Prote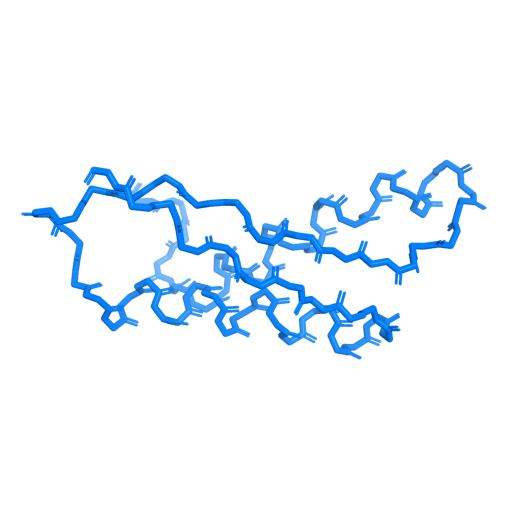in AF-A0A383WBH1-F1 (afdb_monomer_lite)

Secondary structure (DSSP, 8-state):
--S---HHHHHHHHHHHHHHHHHHTT-----EEE-----TTTS-HHHHHHHHHHHHHHHHHTT--EEE-----

InterPro domains:
  IPR004536 Selenophosphate synthetase [PTHR10256] (1-67)
  IPR016188 PurM-like, N-terminal domain [PF00586] (5-66)
  IPR036921 PurM-like, N-terminal domain superfamily [G3DSA:3.30.1330.10] (1-68)
  IPR036921 PurM-like, N-terminal domain superfamily [SS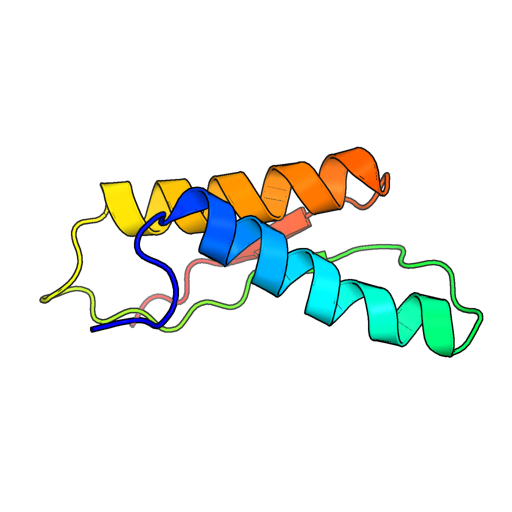F55326] (2-66)

Structure (mmCIF, N/CA/C/O backbone):
data_AF-A0A383WBH1-F1
#
_entry.id   AF-A0A383WBH1-F1
#
loop_
_atom_site.group_PDB
_atom_site.id
_atom_site.type_symbol
_atom_site.label_atom_id
_atom_site.label_alt_id
_atom_site.label_comp_id
_atom_site.label_asym_id
_atom_site.label_entity_id
_atom_site.label_seq_id
_atom_site.pdbx_PDB_ins_code
_atom_site.Cartn_x
_atom_site.Cartn_y
_atom_site.Cartn_z
_atom_site.occupancy
_atom_site.B_iso_or_equiv
_atom_site.auth_seq_id
_atom_site.auth_comp_id
_atom_site.auth_asym_id
_atom_site.auth_atom_id
_atom_site.pdbx_PDB_model_num
ATOM 1 N N . MET A 1 1 ? 20.704 0.961 -10.308 1.00 37.69 1 MET A N 1
ATOM 2 C CA . MET A 1 1 ? 20.138 -0.205 -9.599 1.00 37.69 1 MET A CA 1
ATOM 3 C C . MET A 1 1 ? 19.144 0.362 -8.595 1.00 37.69 1 MET A C 1
ATOM 5 O O . MET A 1 1 ? 19.522 1.352 -7.969 1.00 37.69 1 MET A O 1
ATOM 9 N N . PRO A 1 2 ? 17.882 -0.102 -8.507 1.00 51.12 2 PRO A N 1
ATOM 10 C CA . PRO A 1 2 ? 17.037 0.306 -7.384 1.00 51.12 2 PRO A CA 1
ATOM 11 C C . PRO A 1 2 ? 17.744 -0.076 -6.071 1.00 51.12 2 PRO A C 1
ATOM 13 O O . PRO A 1 2 ? 18.562 -0.988 -6.061 1.00 51.12 2 PRO A O 1
ATOM 16 N N . ILE A 1 3 ? 17.480 0.646 -4.979 1.00 62.12 3 ILE A N 1
ATOM 17 C CA . ILE A 1 3 ? 18.113 0.369 -3.670 1.00 62.12 3 ILE A CA 1
ATOM 18 C C . ILE A 1 3 ? 17.640 -0.985 -3.096 1.00 62.12 3 ILE A C 1
ATOM 20 O O . ILE A 1 3 ? 18.298 -1.555 -2.232 1.00 62.12 3 ILE A O 1
ATOM 24 N N . ILE A 1 4 ? 16.517 -1.512 -3.592 1.00 71.88 4 ILE A N 1
ATOM 25 C CA . ILE A 1 4 ? 15.924 -2.791 -3.196 1.00 71.88 4 ILE A CA 1
ATOM 26 C C . ILE A 1 4 ? 15.779 -3.655 -4.451 1.00 71.88 4 ILE A C 1
ATOM 28 O O . ILE A 1 4 ? 15.168 -3.220 -5.428 1.00 71.88 4 ILE A O 1
ATOM 32 N N . ASP A 1 5 ? 16.317 -4.874 -4.405 1.00 82.62 5 ASP A N 1
ATOM 33 C CA . ASP A 1 5 ? 16.310 -5.810 -5.538 1.00 82.62 5 ASP A CA 1
ATOM 34 C C . ASP A 1 5 ? 15.024 -6.648 -5.624 1.00 82.62 5 ASP A C 1
ATOM 36 O O . ASP A 1 5 ? 14.683 -7.168 -6.687 1.00 82.62 5 ASP A O 1
ATOM 40 N N . ASN A 1 6 ? 14.284 -6.776 -4.518 1.00 91.94 6 ASN A N 1
ATOM 41 C CA . ASN A 1 6 ? 13.040 -7.538 -4.466 1.00 91.94 6 ASN A CA 1
ATOM 42 C C . ASN A 1 6 ? 11.818 -6.634 -4.706 1.00 91.94 6 ASN A C 1
ATOM 44 O O . ASN A 1 6 ? 11.529 -5.713 -3.942 1.00 91.94 6 ASN A O 1
ATOM 48 N N . ALA A 1 7 ? 11.072 -6.938 -5.768 1.00 92.31 7 ALA A N 1
ATOM 49 C CA . ALA A 1 7 ? 9.886 -6.196 -6.184 1.00 92.31 7 ALA A CA 1
ATOM 50 C C . ALA A 1 7 ? 8.778 -6.176 -5.116 1.00 92.31 7 ALA A C 1
ATOM 52 O O . ALA A 1 7 ? 8.170 -5.136 -4.857 1.00 92.31 7 ALA A O 1
ATOM 53 N N . ARG A 1 8 ? 8.544 -7.310 -4.452 1.00 94.88 8 ARG A N 1
ATOM 54 C CA . ARG A 1 8 ? 7.530 -7.429 -3.405 1.00 94.88 8 ARG A CA 1
ATOM 55 C C . ARG A 1 8 ? 7.905 -6.624 -2.168 1.00 94.88 8 ARG A C 1
ATOM 57 O O . ARG A 1 8 ? 7.068 -5.894 -1.642 1.00 94.88 8 ARG A O 1
ATOM 64 N N . ASP A 1 9 ? 9.169 -6.676 -1.754 1.00 96.06 9 ASP A N 1
ATOM 65 C CA . ASP A 1 9 ? 9.671 -5.875 -0.632 1.00 96.06 9 ASP A CA 1
ATOM 66 C C . ASP A 1 9 ? 9.575 -4.380 -0.922 1.00 96.06 9 ASP A C 1
ATOM 68 O O . ASP A 1 9 ? 9.166 -3.611 -0.051 1.00 96.06 9 ASP A O 1
ATOM 72 N N . PHE A 1 10 ? 9.872 -3.964 -2.156 1.00 93.62 10 PHE A N 1
ATOM 73 C CA . PHE A 1 10 ? 9.667 -2.582 -2.579 1.00 93.62 10 PHE A CA 1
ATOM 74 C C . PHE A 1 10 ? 8.208 -2.144 -2.378 1.00 93.62 10 PHE A C 1
ATOM 76 O O . PHE A 1 10 ? 7.957 -1.099 -1.776 1.00 93.62 10 PHE A O 1
ATOM 83 N N . GLY A 1 11 ? 7.246 -2.964 -2.810 1.00 94.31 11 GLY A N 1
ATOM 84 C CA . GLY A 1 11 ? 5.819 -2.718 -2.597 1.00 94.31 11 GLY A CA 1
ATOM 85 C C . GLY A 1 11 ? 5.422 -2.621 -1.124 1.00 94.31 11 GLY A C 1
ATOM 86 O O . GLY A 1 11 ? 4.715 -1.690 -0.731 1.00 94.31 11 GLY A O 1
ATOM 87 N N . ARG A 1 12 ? 5.922 -3.544 -0.293 1.00 96.62 12 ARG A N 1
ATOM 88 C CA . ARG A 1 12 ? 5.686 -3.545 1.160 1.00 96.62 12 ARG A CA 1
ATOM 89 C C . ARG A 1 12 ? 6.211 -2.264 1.805 1.00 96.62 12 ARG A C 1
ATOM 91 O O . ARG A 1 12 ? 5.486 -1.585 2.527 1.00 96.62 12 ARG A O 1
ATOM 98 N N . ILE A 1 13 ? 7.458 -1.901 1.516 1.00 96.12 13 ILE A N 1
ATOM 99 C CA . ILE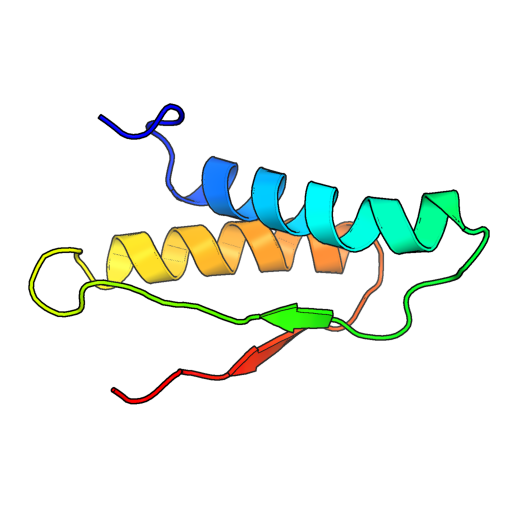 A 1 13 ? 8.104 -0.712 2.083 1.00 96.12 13 ILE A CA 1
ATOM 100 C C 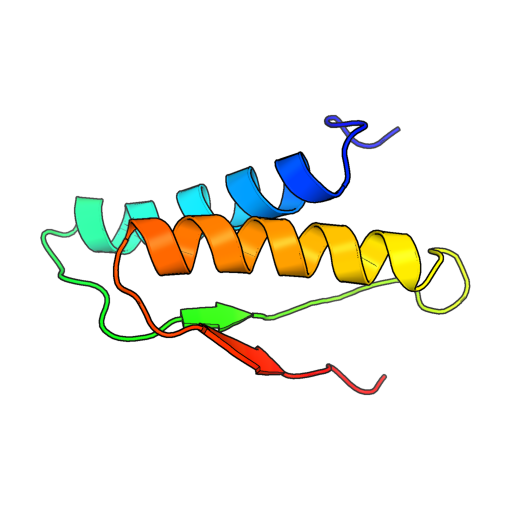. ILE A 1 13 ? 7.369 0.562 1.653 1.00 96.12 13 ILE A C 1
ATOM 102 O O . ILE A 1 13 ? 7.099 1.423 2.491 1.00 96.12 13 ILE A O 1
ATOM 106 N N . ALA A 1 14 ? 6.988 0.665 0.377 1.00 94.94 14 ALA A N 1
ATOM 107 C CA . ALA A 1 14 ? 6.249 1.813 -0.138 1.00 94.94 14 ALA A CA 1
ATOM 108 C C . ALA A 1 14 ? 4.880 1.979 0.543 1.00 94.94 14 ALA A C 1
ATOM 110 O O . ALA A 1 14 ? 4.543 3.080 0.980 1.00 94.94 14 ALA A O 1
ATOM 111 N N . ALA A 1 15 ? 4.111 0.893 0.683 1.00 96.38 15 ALA A N 1
ATOM 112 C CA . ALA A 1 15 ? 2.811 0.929 1.350 1.00 96.38 15 ALA A CA 1
ATOM 113 C C . ALA A 1 15 ? 2.934 1.259 2.844 1.00 96.38 15 ALA A C 1
ATOM 115 O O . ALA A 1 15 ? 2.194 2.103 3.346 1.00 96.38 15 ALA A O 1
ATOM 116 N N . ALA A 1 16 ? 3.894 0.649 3.547 1.00 96.69 16 ALA A N 1
ATOM 117 C CA . ALA A 1 16 ? 4.123 0.923 4.964 1.00 96.69 16 ALA A CA 1
ATOM 118 C C . ALA A 1 16 ? 4.479 2.396 5.198 1.00 96.69 16 ALA A C 1
ATOM 120 O O . ALA A 1 16 ? 3.918 3.031 6.090 1.00 96.69 16 ALA A O 1
ATOM 121 N N . ASN A 1 17 ? 5.351 2.953 4.353 1.00 96.06 17 ASN A N 1
ATOM 122 C CA . ASN A 1 17 ? 5.719 4.362 4.414 1.00 96.06 17 ASN A CA 1
ATOM 123 C C . ASN A 1 17 ? 4.504 5.276 4.196 1.00 96.06 17 ASN A C 1
ATOM 125 O O . ASN A 1 17 ? 4.269 6.180 4.989 1.00 96.06 17 ASN A O 1
ATOM 129 N N . ALA A 1 18 ? 3.693 5.002 3.169 1.00 95.56 18 ALA A N 1
ATOM 130 C CA . ALA A 1 18 ? 2.523 5.822 2.856 1.00 95.56 18 ALA A CA 1
ATOM 131 C C . ALA A 1 18 ? 1.459 5.816 3.970 1.00 95.56 18 ALA A C 1
ATOM 133 O O . ALA A 1 18 ? 0.810 6.829 4.221 1.00 95.56 18 ALA A O 1
ATOM 134 N N . ILE A 1 19 ? 1.258 4.679 4.640 1.00 96.06 19 ILE A N 1
ATOM 135 C CA . ILE A 1 19 ? 0.227 4.533 5.678 1.00 96.06 19 ILE A CA 1
ATOM 136 C C . ILE A 1 19 ? 0.703 5.103 7.024 1.00 96.06 19 ILE A C 1
ATOM 138 O O . ILE A 1 19 ? -0.108 5.622 7.796 1.00 96.06 19 ILE A O 1
ATOM 142 N N . ASN A 1 20 ? 2.007 5.034 7.310 1.00 96.00 20 ASN A N 1
ATOM 143 C CA . ASN A 1 20 ? 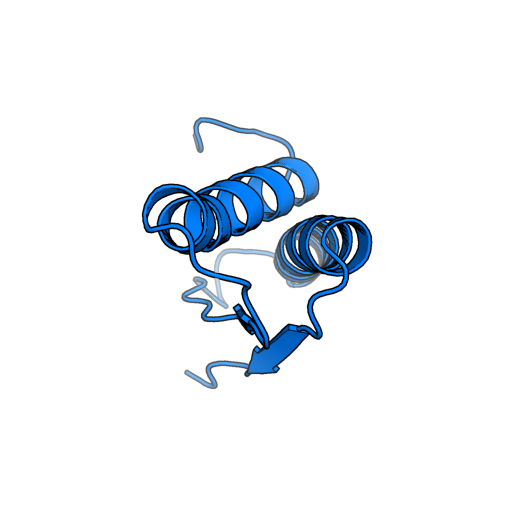2.573 5.483 8.580 1.00 96.00 20 ASN A CA 1
ATOM 144 C C . ASN A 1 20 ? 2.309 6.968 8.864 1.00 96.00 20 ASN A C 1
ATOM 146 O O . ASN A 1 20 ? 2.064 7.316 10.013 1.00 96.00 20 ASN A O 1
ATOM 150 N N . ASP A 1 21 ? 2.269 7.827 7.844 1.00 96.31 21 ASP A N 1
ATOM 151 C CA . ASP A 1 21 ? 1.965 9.253 8.029 1.00 96.31 21 ASP A CA 1
ATOM 152 C C . ASP A 1 21 ? 0.573 9.473 8.641 1.00 96.31 21 ASP A C 1
ATOM 154 O O . ASP A 1 21 ? 0.390 10.324 9.511 1.00 96.31 21 ASP A O 1
ATOM 158 N N . VAL A 1 22 ? -0.414 8.657 8.261 1.00 97.06 22 VAL A N 1
ATOM 159 C CA . VAL A 1 22 ? -1.764 8.730 8.839 1.00 97.06 22 VAL A CA 1
ATOM 160 C C . VAL A 1 22 ? -1.748 8.301 10.305 1.00 97.06 22 VAL A C 1
ATOM 162 O O . VAL A 1 22 ? -2.355 8.969 11.145 1.00 97.06 22 VAL A O 1
ATOM 165 N N . TYR A 1 23 ? -1.033 7.220 10.629 1.00 95.88 23 TYR A N 1
ATOM 166 C CA . TYR A 1 23 ? -0.875 6.775 12.015 1.00 95.88 23 TYR A CA 1
ATOM 167 C C . TYR A 1 23 ? -0.105 7.792 12.866 1.00 95.88 23 TYR A C 1
ATOM 169 O O . TYR A 1 23 ? -0.502 8.052 14.002 1.00 95.88 23 TYR A O 1
ATOM 177 N N . ALA A 1 24 ? 0.945 8.412 12.323 1.00 97.25 24 ALA A N 1
ATOM 178 C CA . ALA A 1 24 ? 1.745 9.433 12.997 1.00 97.25 24 ALA A CA 1
ATOM 179 C C . ALA A 1 24 ? 0.920 10.680 13.356 1.00 97.25 24 ALA A C 1
ATOM 181 O O . ALA A 1 24 ? 1.169 11.315 14.379 1.00 97.25 24 ALA A O 1
ATOM 182 N N . MET A 1 25 ? -0.111 10.986 12.565 1.00 97.88 25 MET A N 1
ATOM 183 C CA . MET A 1 25 ? -1.077 12.053 12.846 1.00 97.88 25 MET A CA 1
ATOM 184 C C . MET A 1 25 ? -2.201 11.632 13.814 1.00 97.88 25 MET A C 1
ATOM 186 O O . MET A 1 25 ? -3.130 12.404 14.048 1.00 97.88 25 MET A O 1
ATOM 190 N N . GLY A 1 26 ? -2.150 10.418 14.379 1.00 97.31 26 GLY A N 1
ATOM 191 C CA . GLY A 1 26 ? -3.184 9.872 15.267 1.00 97.31 26 GLY A CA 1
ATOM 192 C C . GLY A 1 26 ? -4.454 9.415 14.540 1.00 97.31 26 GLY A C 1
ATOM 193 O O . GLY A 1 26 ? -5.481 9.169 15.173 1.00 97.31 26 GLY A O 1
ATOM 194 N N . GLY A 1 27 ? -4.405 9.318 13.211 1.00 97.19 27 GLY A N 1
ATOM 195 C CA . GLY A 1 27 ? -5.517 8.872 12.385 1.00 97.19 27 GLY A CA 1
ATOM 196 C C . GLY A 1 27 ? -5.637 7.350 12.322 1.00 97.19 27 GLY A C 1
ATOM 197 O O . GLY A 1 27 ? -4.680 6.606 12.534 1.00 97.19 27 GLY A O 1
ATOM 198 N N . LYS A 1 28 ? -6.835 6.881 11.960 1.00 96.19 28 LYS A N 1
ATOM 199 C CA . LYS A 1 28 ? -7.073 5.497 11.541 1.00 96.19 28 LYS A CA 1
ATOM 200 C C . LYS A 1 28 ? -7.297 5.482 10.026 1.00 96.19 28 LYS A C 1
ATOM 202 O O . LYS A 1 28 ? -8.327 5.999 9.588 1.00 96.19 28 LYS A O 1
ATOM 207 N N . PRO A 1 29 ? -6.386 4.907 9.225 1.00 95.88 29 PRO A N 1
ATOM 208 C CA . PRO A 1 29 ? -6.600 4.783 7.789 1.00 95.88 29 PRO A CA 1
ATOM 209 C C . PRO A 1 29 ? -7.855 3.945 7.509 1.00 95.88 29 PRO A C 1
ATOM 211 O O . PRO A 1 29 ? -8.059 2.898 8.124 1.00 95.88 29 PRO A O 1
ATOM 214 N N . LEU A 1 30 ? -8.708 4.418 6.597 1.00 95.56 30 LEU A N 1
ATOM 215 C CA . LEU A 1 30 ? -9.966 3.744 6.242 1.00 95.56 30 LEU A CA 1
ATOM 216 C C . LEU A 1 30 ? -9.911 3.058 4.878 1.00 95.56 30 LEU A C 1
ATOM 218 O O . LEU A 1 30 ? -10.649 2.106 4.645 1.00 95.56 30 LEU A O 1
ATOM 222 N N . LEU A 1 31 ? -9.065 3.558 3.981 1.00 95.06 31 LEU A N 1
ATOM 223 C CA . LEU A 1 31 ? -8.861 3.045 2.632 1.00 95.06 31 LEU A CA 1
ATOM 224 C C . LEU A 1 31 ? -7.481 3.465 2.128 1.00 95.06 31 LEU A C 1
ATOM 226 O O . LEU A 1 31 ? -6.950 4.491 2.558 1.00 95.06 31 LEU A O 1
ATOM 230 N N . ALA A 1 32 ? -6.939 2.697 1.190 1.00 95.88 32 ALA A N 1
ATOM 231 C CA . ALA A 1 32 ? -5.743 3.042 0.437 1.00 95.88 32 ALA A CA 1
ATOM 232 C C . ALA A 1 32 ? -6.025 2.949 -1.070 1.00 95.88 32 ALA A C 1
ATOM 234 O O . ALA A 1 32 ? -6.812 2.113 -1.517 1.00 95.88 32 ALA A O 1
ATOM 235 N N . LEU A 1 33 ? -5.368 3.805 -1.852 1.00 94.19 33 LEU A N 1
ATOM 236 C CA . LEU A 1 33 ? -5.384 3.773 -3.313 1.00 94.19 33 LEU A CA 1
ATOM 237 C C . LEU A 1 33 ? -3.955 3.556 -3.801 1.00 94.19 33 LEU A C 1
ATOM 239 O O . LEU A 1 33 ? -3.070 4.356 -3.499 1.00 94.19 33 LEU A O 1
ATOM 243 N N . SER A 1 34 ? -3.729 2.485 -4.555 1.00 92.31 34 SER A N 1
ATOM 244 C CA . SER A 1 34 ? -2.447 2.280 -5.221 1.00 92.31 34 SER A CA 1
ATOM 245 C C . SER A 1 34 ? -2.342 3.220 -6.419 1.00 92.31 34 SER A C 1
ATOM 247 O O . SER A 1 34 ? -3.195 3.190 -7.306 1.00 92.31 34 SER A O 1
ATOM 249 N N . VAL A 1 35 ? -1.295 4.047 -6.435 1.00 89.56 35 VAL A N 1
ATOM 250 C CA . VAL A 1 35 ? -0.950 4.934 -7.550 1.00 89.56 35 VAL A CA 1
ATOM 251 C C . VAL A 1 35 ? 0.415 4.518 -8.071 1.00 89.56 35 VAL A C 1
ATOM 253 O O . VAL A 1 35 ? 1.388 4.482 -7.317 1.00 89.56 35 VAL A O 1
ATOM 256 N N . LEU A 1 36 ? 0.487 4.201 -9.361 1.00 85.62 36 LEU A N 1
ATOM 257 C CA . LEU A 1 36 ? 1.668 3.599 -9.959 1.00 85.62 36 LEU A CA 1
ATOM 258 C C . LEU A 1 36 ? 2.076 4.326 -11.241 1.00 85.62 36 LEU A C 1
ATOM 260 O O . LEU A 1 36 ? 1.279 4.467 -12.162 1.00 85.62 36 LEU A O 1
ATOM 264 N N . GLY A 1 37 ? 3.340 4.738 -11.318 1.00 86.88 37 GLY A N 1
ATOM 265 C CA . GLY A 1 37 ? 3.971 5.188 -12.557 1.00 86.88 37 GLY A CA 1
ATOM 266 C C . GLY A 1 37 ? 5.085 4.222 -12.934 1.00 86.88 37 GLY A C 1
ATOM 267 O O . GLY A 1 37 ? 6.136 4.235 -12.299 1.00 86.88 37 GLY A O 1
ATOM 268 N N . MET A 1 38 ? 4.860 3.377 -13.944 1.00 81.25 38 MET A N 1
ATOM 269 C CA . MET A 1 38 ? 5.833 2.369 -14.379 1.00 81.25 38 MET A CA 1
ATOM 270 C C . MET A 1 38 ? 6.205 2.549 -15.846 1.00 81.25 38 MET A C 1
ATOM 272 O O . MET A 1 38 ? 5.345 2.857 -16.673 1.00 81.25 38 MET A O 1
ATOM 276 N N . PRO A 1 39 ? 7.472 2.307 -16.213 1.00 81.81 39 PRO A N 1
ATOM 277 C CA . PRO A 1 39 ? 7.867 2.299 -17.607 1.00 81.81 39 PRO A CA 1
ATOM 278 C C . PRO A 1 39 ? 7.382 0.998 -18.266 1.00 81.81 39 PRO A C 1
ATOM 280 O O . PRO A 1 39 ? 8.104 0.004 -18.285 1.00 81.81 39 PRO A O 1
ATOM 283 N N . ILE A 1 40 ? 6.178 1.025 -18.843 1.00 75.44 40 ILE A N 1
ATOM 284 C CA . ILE A 1 40 ? 5.508 -0.122 -19.492 1.00 75.44 40 ILE A CA 1
ATOM 285 C C . ILE A 1 40 ? 6.359 -0.846 -20.552 1.00 75.44 40 ILE A C 1
ATOM 287 O O . ILE A 1 40 ? 6.191 -2.037 -20.766 1.00 75.44 40 ILE A O 1
ATOM 291 N N . ASN A 1 41 ? 7.329 -0.157 -21.165 1.00 80.88 41 ASN A N 1
ATOM 292 C CA . ASN A 1 41 ? 8.229 -0.731 -22.176 1.00 80.88 41 ASN A CA 1
ATOM 293 C C . ASN A 1 41 ? 9.593 -1.181 -21.621 1.00 80.88 41 ASN A C 1
ATOM 295 O O . ASN A 1 41 ? 10.475 -1.554 -22.393 1.00 80.88 41 ASN A O 1
ATOM 299 N N . LYS A 1 42 ? 9.826 -1.063 -20.309 1.00 83.62 42 LYS A N 1
ATOM 300 C CA . LYS A 1 42 ? 11.124 -1.373 -19.680 1.00 83.62 42 LYS A CA 1
ATOM 301 C C . LYS A 1 42 ? 11.022 -2.294 -18.473 1.00 83.62 42 LYS A C 1
ATOM 303 O O . LYS A 1 42 ? 12.051 -2.814 -18.049 1.00 83.62 42 LYS A O 1
ATOM 308 N N . LEU A 1 43 ? 9.830 -2.465 -17.908 1.00 83.94 43 LEU A N 1
ATOM 309 C CA . LEU A 1 43 ? 9.614 -3.306 -16.743 1.00 83.94 43 LEU A CA 1
ATOM 310 C C . LEU A 1 43 ? 8.621 -4.424 -17.088 1.00 83.94 43 LEU A C 1
ATOM 312 O O . LEU A 1 43 ? 7.538 -4.109 -17.580 1.00 83.94 43 LEU A O 1
ATOM 316 N N . PRO A 1 44 ? 8.963 -5.702 -16.841 1.00 88.19 44 PRO A N 1
ATOM 317 C CA . PRO A 1 44 ? 8.025 -6.803 -17.027 1.00 88.19 44 PRO A CA 1
ATOM 318 C C . PRO A 1 44 ? 6.789 -6.630 -16.142 1.00 88.19 44 PRO A C 1
ATOM 320 O O . PRO A 1 44 ? 6.893 -6.181 -14.995 1.00 88.19 44 PRO A O 1
ATOM 323 N N . THR A 1 45 ? 5.624 -7.016 -16.655 1.00 87.12 45 THR A N 1
ATOM 324 C CA . THR A 1 45 ? 4.352 -6.916 -15.929 1.00 87.12 45 THR A CA 1
ATOM 325 C C . THR A 1 45 ? 4.383 -7.711 -14.627 1.00 87.12 45 THR A C 1
ATOM 327 O O . THR A 1 45 ? 3.839 -7.263 -13.626 1.00 87.12 45 THR A O 1
ATOM 330 N N . GLU A 1 46 ? 5.101 -8.832 -14.586 1.00 89.56 46 GLU A N 1
ATOM 331 C CA . GLU A 1 46 ? 5.240 -9.677 -13.397 1.00 89.56 46 GLU A CA 1
ATOM 332 C C . GLU A 1 46 ? 5.919 -8.929 -12.243 1.00 89.56 46 GLU A C 1
ATOM 334 O O . GLU A 1 46 ? 5.539 -9.081 -11.084 1.00 89.56 46 GLU A O 1
ATOM 339 N N . VAL A 1 47 ? 6.891 -8.065 -12.554 1.00 90.62 47 VAL A N 1
ATOM 340 C CA . VAL A 1 47 ? 7.558 -7.223 -11.551 1.00 90.62 47 VAL A CA 1
ATOM 341 C C . VAL A 1 47 ? 6.577 -6.197 -10.990 1.00 90.62 47 VAL A C 1
ATOM 343 O O . VAL A 1 47 ? 6.545 -5.969 -9.782 1.00 90.62 47 VAL A O 1
ATOM 346 N N . ILE A 1 48 ? 5.745 -5.606 -11.851 1.00 89.38 48 ILE A N 1
ATOM 347 C CA . ILE A 1 48 ? 4.689 -4.673 -11.441 1.00 89.38 48 ILE A CA 1
ATOM 348 C C . ILE A 1 48 ? 3.685 -5.378 -10.523 1.00 89.38 48 ILE A C 1
ATOM 350 O O . ILE A 1 48 ? 3.340 -4.851 -9.465 1.00 89.38 48 ILE A O 1
ATOM 354 N N . THR A 1 49 ? 3.260 -6.586 -10.891 1.00 90.88 49 THR A N 1
ATOM 355 C CA . THR A 1 49 ? 2.362 -7.411 -10.082 1.00 90.88 49 THR A CA 1
ATOM 356 C C . THR A 1 49 ? 2.958 -7.715 -8.710 1.00 90.88 49 THR A C 1
ATOM 358 O O . THR A 1 49 ? 2.256 -7.572 -7.711 1.00 90.88 49 THR A O 1
ATOM 361 N N . GLU A 1 50 ? 4.246 -8.054 -8.617 1.00 94.44 50 GLU A N 1
ATOM 362 C CA . GLU A 1 50 ? 4.881 -8.311 -7.319 1.00 94.44 50 GLU A CA 1
ATOM 363 C C . GLU A 1 50 ? 4.967 -7.063 -6.435 1.00 94.44 50 GLU A C 1
ATOM 365 O O . GLU A 1 50 ? 4.712 -7.154 -5.233 1.00 94.44 50 GLU A O 1
ATOM 370 N N . ILE A 1 51 ? 5.218 -5.884 -7.013 1.00 93.00 51 ILE A N 1
ATOM 371 C CA . ILE A 1 51 ? 5.153 -4.611 -6.275 1.00 93.00 51 ILE A CA 1
ATOM 372 C C . ILE A 1 51 ? 3.743 -4.387 -5.714 1.00 93.00 51 ILE A C 1
ATOM 374 O O . ILE A 1 51 ? 3.582 -4.080 -4.531 1.00 93.00 51 ILE A O 1
ATOM 378 N N . LEU A 1 52 ? 2.707 -4.568 -6.537 1.00 93.38 52 LEU A N 1
ATOM 379 C CA . LEU A 1 52 ? 1.319 -4.411 -6.097 1.00 93.38 52 LEU A CA 1
ATOM 380 C C . LEU A 1 52 ? 0.962 -5.416 -4.994 1.00 93.38 52 LEU A C 1
ATOM 382 O O . LEU A 1 52 ? 0.382 -5.028 -3.981 1.00 93.38 52 LEU A O 1
ATOM 386 N N . ASN A 1 53 ? 1.371 -6.678 -5.143 1.00 95.44 53 ASN A N 1
ATOM 387 C CA . ASN A 1 53 ? 1.161 -7.726 -4.146 1.00 95.44 53 ASN A CA 1
ATOM 388 C C . ASN A 1 53 ? 1.811 -7.383 -2.798 1.00 95.44 53 ASN A C 1
ATOM 390 O O . ASN A 1 53 ? 1.195 -7.589 -1.753 1.00 95.44 53 ASN A O 1
ATOM 394 N N . GLY A 1 54 ? 3.017 -6.812 -2.806 1.00 96.06 54 GLY A N 1
ATOM 395 C CA . GLY A 1 54 ? 3.668 -6.338 -1.587 1.00 96.06 54 GLY A CA 1
ATOM 396 C C . GLY A 1 54 ? 2.880 -5.231 -0.879 1.00 96.06 54 GLY A C 1
ATOM 397 O O . GLY A 1 54 ? 2.730 -5.249 0.343 1.00 96.06 54 GLY A O 1
ATOM 398 N N . GLY A 1 55 ? 2.308 -4.295 -1.640 1.00 96.06 55 GLY A N 1
ATOM 399 C CA . GLY A 1 55 ? 1.441 -3.256 -1.082 1.00 96.06 55 GLY A CA 1
ATOM 400 C C . GLY A 1 55 ? 0.126 -3.804 -0.512 1.00 96.06 55 GLY A C 1
ATOM 401 O O . GLY A 1 55 ? -0.310 -3.374 0.560 1.00 96.06 55 GLY A O 1
ATOM 402 N N . VAL A 1 56 ? -0.479 -4.789 -1.190 1.00 96.50 56 VAL A N 1
ATOM 403 C CA . VAL A 1 56 ? -1.683 -5.501 -0.722 1.00 96.50 56 VAL A CA 1
ATOM 404 C C . VAL A 1 56 ? -1.431 -6.177 0.626 1.00 96.50 56 VAL A C 1
ATOM 406 O O . VAL A 1 56 ? -2.293 -6.099 1.500 1.00 96.50 56 VAL A O 1
ATOM 409 N N . GLU A 1 57 ? -0.274 -6.817 0.820 1.00 97.56 57 GLU A N 1
ATOM 410 C CA . GLU A 1 57 ? 0.070 -7.477 2.088 1.00 97.56 57 GLU A CA 1
ATOM 411 C C . GLU A 1 57 ? 0.035 -6.512 3.268 1.00 97.56 57 GLU A C 1
ATOM 413 O O . GLU A 1 57 ? -0.654 -6.779 4.250 1.00 97.56 57 GLU A O 1
ATOM 418 N N . ILE A 1 58 ? 0.696 -5.361 3.145 1.00 97.69 58 ILE A N 1
ATOM 419 C CA . ILE A 1 58 ? 0.734 -4.361 4.217 1.00 97.69 58 ILE A CA 1
ATOM 420 C C . ILE A 1 58 ? -0.651 -3.779 4.490 1.00 97.69 58 ILE A C 1
ATOM 422 O O . ILE A 1 58 ? -1.050 -3.648 5.647 1.00 97.69 58 ILE A O 1
ATOM 426 N N . CYS A 1 59 ? -1.421 -3.470 3.443 1.00 96.50 59 CYS A N 1
ATOM 427 C CA . CYS A 1 59 ? -2.789 -2.985 3.618 1.00 96.50 59 CYS A CA 1
ATOM 428 C C . CYS A 1 59 ? -3.658 -4.033 4.332 1.00 96.50 59 CYS A C 1
ATOM 430 O O . CYS A 1 59 ? -4.408 -3.695 5.245 1.00 96.50 59 CYS A O 1
ATOM 432 N N . LYS A 1 60 ? -3.509 -5.316 3.981 1.00 96.75 60 LYS A N 1
ATOM 433 C CA . LYS A 1 60 ? -4.224 -6.424 4.623 1.00 96.75 60 LYS A CA 1
ATOM 434 C C . LYS A 1 60 ? -3.823 -6.597 6.089 1.00 96.75 60 LYS A C 1
ATOM 436 O O . LYS A 1 60 ? -4.710 -6.753 6.924 1.00 96.75 60 LYS A O 1
ATOM 441 N N . GLU A 1 61 ? -2.529 -6.548 6.405 1.00 96.19 61 GLU A N 1
ATOM 442 C CA . GLU A 1 61 ? -2.017 -6.602 7.784 1.00 96.19 61 GLU A CA 1
ATOM 443 C C . GLU A 1 61 ? -2.552 -5.440 8.635 1.00 96.19 61 GLU A C 1
ATOM 445 O O . GLU A 1 61 ? -2.928 -5.636 9.789 1.00 96.19 61 GLU A O 1
ATOM 450 N N . ALA A 1 62 ? -2.667 -4.248 8.046 1.00 95.12 62 ALA A N 1
ATOM 451 C CA . ALA A 1 62 ? -3.212 -3.060 8.699 1.00 95.12 62 ALA A CA 1
ATOM 452 C C . ALA A 1 62 ? -4.757 -3.008 8.734 1.00 95.12 62 ALA A C 1
ATOM 454 O O . ALA A 1 62 ? -5.332 -2.098 9.337 1.00 95.12 62 ALA A O 1
ATOM 455 N N . GLY A 1 63 ? -5.448 -3.963 8.100 1.00 96.12 63 GLY A N 1
ATOM 456 C CA . GLY A 1 63 ? -6.912 -3.988 8.012 1.00 96.12 63 GLY A CA 1
ATOM 457 C C . GLY A 1 63 ? -7.501 -2.877 7.135 1.00 96.12 63 GLY A C 1
ATOM 458 O O . GLY A 1 63 ? -8.621 -2.429 7.378 1.00 96.12 63 GLY A O 1
ATOM 459 N N . ILE A 1 64 ? -6.745 -2.417 6.138 1.00 96.25 64 ILE A N 1
ATOM 460 C CA . ILE A 1 64 ? -7.099 -1.320 5.238 1.00 96.25 64 ILE A CA 1
ATOM 461 C C . ILE A 1 64 ? -7.462 -1.911 3.868 1.00 96.25 64 ILE A C 1
ATOM 463 O O . ILE A 1 64 ? -6.645 -2.611 3.267 1.00 96.25 64 ILE A O 1
ATOM 467 N N . PRO A 1 65 ? -8.664 -1.645 3.333 1.00 94.44 65 PRO A N 1
ATOM 468 C CA . PRO A 1 65 ? -8.994 -2.030 1.969 1.00 94.44 65 PRO A CA 1
ATOM 469 C C . PRO A 1 65 ? -8.124 -1.245 0.979 1.00 94.44 65 PRO A C 1
ATOM 471 O O . PRO A 1 65 ? -8.018 -0.020 1.068 1.00 94.44 65 PRO A O 1
ATOM 474 N N . LEU A 1 66 ? -7.519 -1.957 0.027 1.00 92.50 66 LEU A N 1
ATOM 475 C CA . LEU A 1 66 ? -6.717 -1.369 -1.041 1.00 92.50 66 LEU A CA 1
ATOM 476 C C . LEU A 1 66 ? -7.486 -1.417 -2.361 1.00 92.50 66 LEU A C 1
ATOM 478 O O . LEU A 1 66 ? -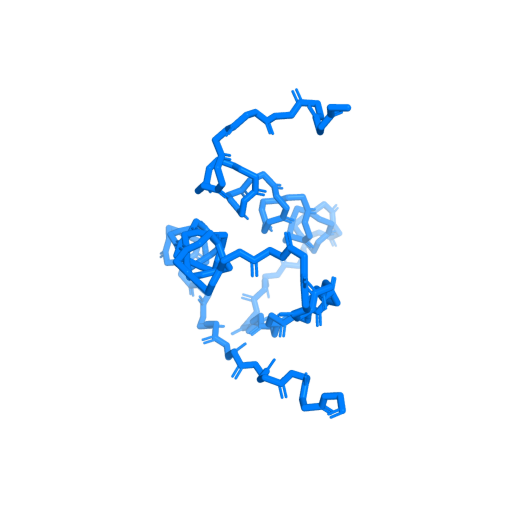7.811 -2.495 -2.856 1.00 92.50 66 LEU A O 1
ATOM 482 N N . SER A 1 67 ? -7.714 -0.248 -2.949 1.00 89.75 67 SER A N 1
ATOM 483 C CA . SER A 1 67 ? -8.148 -0.118 -4.337 1.00 89.75 67 SER A CA 1
ATOM 484 C C . SER A 1 67 ? -6.919 0.016 -5.228 1.00 89.75 67 SER A C 1
ATOM 486 O O . SER A 1 67 ? -6.037 0.833 -4.956 1.00 89.75 67 SER A O 1
ATOM 488 N N . VAL A 1 68 ? -6.850 -0.770 -6.298 1.00 79.19 68 VAL A N 1
ATOM 489 C CA . VAL A 1 68 ? -5.781 -0.662 -7.298 1.00 79.19 68 VAL A CA 1
ATOM 490 C C . VAL A 1 68 ? -6.343 0.061 -8.510 1.00 79.19 68 VAL A C 1
ATOM 492 O O . VAL A 1 68 ? -7.329 -0.388 -9.089 1.00 79.19 68 VAL A O 1
ATOM 495 N N . GLN A 1 69 ? -5.733 1.184 -8.876 1.00 69.31 69 GLN A N 1
ATOM 496 C CA . GLN A 1 69 ? -6.056 1.880 -10.111 1.00 69.31 69 GLN A CA 1
ATOM 497 C C . GLN A 1 69 ? -4.907 1.670 -11.092 1.00 69.31 69 GLN A C 1
ATOM 499 O O . GLN A 1 69 ? -3.776 2.082 -10.838 1.00 69.31 69 GLN A O 1
ATOM 504 N N . GLU A 1 70 ? -5.191 1.009 -12.212 1.00 57.84 70 GLU A N 1
ATOM 505 C CA . GLU A 1 70 ? -4.256 0.983 -13.331 1.00 57.84 70 GLU A CA 1
ATOM 506 C C . GLU A 1 70 ? -4.199 2.390 -13.929 1.00 57.84 70 GLU A C 1
ATOM 508 O O . GLU A 1 70 ? -5.191 2.908 -14.445 1.00 57.84 70 GLU A O 1
ATOM 513 N N . ALA A 1 71 ? -3.040 3.039 -13.831 1.00 49.66 71 ALA A N 1
ATOM 514 C CA . ALA A 1 71 ? -2.762 4.220 -14.627 1.00 49.66 71 ALA A CA 1
ATOM 515 C C . ALA A 1 71 ? -2.542 3.749 -16.070 1.00 49.66 71 ALA A C 1
ATOM 517 O O . ALA A 1 71 ? -1.433 3.375 -16.449 1.00 49.66 71 ALA A O 1
ATOM 518 N N . THR A 1 72 ? -3.612 3.707 -16.864 1.00 44.03 72 THR A N 1
ATOM 519 C CA . THR A 1 72 ? -3.504 3.606 -18.322 1.00 44.03 72 THR A CA 1
ATOM 520 C C . THR A 1 72 ? -2.732 4.827 -18.812 1.00 44.03 72 THR A C 1
ATOM 522 O O . THR A 1 72 ? -3.245 5.946 -18.736 1.00 44.03 72 THR A O 1
ATOM 525 N N . ALA A 1 73 ? -1.484 4.606 -19.225 1.00 42.47 73 ALA A N 1
ATOM 526 C CA . ALA A 1 73 ? -0.692 5.572 -19.977 1.00 42.47 73 ALA A CA 1
ATOM 527 C C . ALA A 1 73 ? -1.175 5.641 -21.430 1.00 42.47 73 ALA A C 1
ATOM 529 O O . ALA A 1 73 ? -1.548 4.573 -21.970 1.00 42.47 73 ALA A O 1
#

pLDDT: mean 87.92, std 14.21, range [37.69, 97.88]

Organism: Tetradesmus obliquus (NCBI:txid3088)

Sequence (73 aa):
MPIIDNARDFGRIAAANAINDVYAMGGKPLLALSVLGMPINKLPTEVITEILNGGVEICKEAGIPLSVQEATA

Radius of gyration: 12.74 Å; chains: 1; bounding box: 30×22×37 Å

Foldseek 3Di:
DPPDPQLLVLLQVVLCVVVVVCVVVVHQAAAEEDDDDDPPVPDDVVSVVSSPNSNVVNCVVSVHHYDYDPPPD